Protein AF-A0A7W4W8H6-F1 (afdb_monomer_lite)

pLDDT: mean 79.6, std 12.9, range [51.72, 93.19]

Structure (mmCIF, N/CA/C/O backbone):
data_AF-A0A7W4W8H6-F1
#
_entry.id   AF-A0A7W4W8H6-F1
#
loop_
_atom_site.group_PDB
_atom_site.id
_atom_site.type_symbol
_atom_site.label_atom_id
_atom_site.label_alt_id
_atom_site.label_comp_id
_atom_site.label_asym_id
_atom_site.label_entity_id
_atom_site.label_seq_id
_atom_site.pdbx_PDB_ins_code
_atom_site.Cartn_x
_atom_site.Cartn_y
_atom_site.Cartn_z
_atom_site.occupancy
_atom_site.B_iso_or_equiv
_atom_site.auth_seq_id
_atom_site.auth_comp_id
_atom_site.auth_asym_id
_atom_site.auth_atom_id
_atom_site.pdbx_PDB_model_num
ATOM 1 N N . MET A 1 1 ? -35.438 -45.126 16.516 1.00 51.72 1 MET A N 1
ATOM 2 C CA . MET A 1 1 ? -34.206 -44.382 16.877 1.00 51.72 1 MET A CA 1
ATOM 3 C C . MET A 1 1 ? -34.120 -43.135 15.988 1.00 51.72 1 MET A C 1
ATOM 5 O O . MET A 1 1 ? -33.850 -43.267 14.802 1.00 51.72 1 MET A O 1
ATOM 9 N N . ARG A 1 2 ? -34.472 -41.942 16.493 1.00 57.31 2 ARG A N 1
ATOM 10 C CA . ARG A 1 2 ? -34.528 -40.698 15.692 1.00 57.31 2 ARG A CA 1
ATOM 11 C C . ARG A 1 2 ? -33.128 -40.071 15.662 1.00 57.31 2 ARG A C 1
ATOM 13 O O . ARG A 1 2 ? -32.664 -39.586 16.689 1.00 57.31 2 ARG A O 1
ATOM 20 N N . ARG A 1 3 ? -32.424 -40.133 14.524 1.00 61.62 3 ARG A N 1
ATOM 21 C CA . ARG A 1 3 ? -31.118 -39.464 14.371 1.00 61.62 3 ARG A CA 1
ATOM 22 C C . ARG A 1 3 ? -31.331 -37.939 14.333 1.00 61.62 3 ARG A C 1
ATOM 24 O O . ARG A 1 3 ? -32.247 -37.494 13.644 1.00 61.62 3 ARG A O 1
ATOM 31 N N . PRO A 1 4 ? -30.535 -37.125 15.050 1.00 63.72 4 PRO A N 1
ATOM 32 C CA . PRO A 1 4 ? -30.689 -35.674 15.017 1.00 63.72 4 PRO A CA 1
ATOM 33 C C . PRO A 1 4 ? -30.279 -35.122 13.642 1.00 63.72 4 PRO A C 1
ATOM 35 O O . PRO A 1 4 ? -29.105 -35.168 13.279 1.00 63.72 4 PRO A O 1
ATOM 38 N N . ASN A 1 5 ? -31.230 -34.555 12.892 1.00 62.75 5 ASN A N 1
ATOM 39 C CA . ASN A 1 5 ? -31.009 -33.970 11.555 1.00 62.75 5 ASN A CA 1
ATOM 40 C C . ASN A 1 5 ? -30.140 -32.691 11.546 1.00 62.75 5 ASN A C 1
ATOM 42 O O . ASN A 1 5 ? -29.931 -32.097 10.492 1.00 62.75 5 ASN A O 1
ATOM 46 N N . ASN A 1 6 ? -29.637 -32.238 12.698 1.00 61.94 6 ASN A N 1
ATOM 47 C CA . ASN A 1 6 ? -28.865 -30.997 12.818 1.00 61.94 6 ASN A CA 1
ATOM 48 C C . ASN A 1 6 ? -27.338 -31.194 12.839 1.00 61.94 6 ASN A C 1
ATOM 50 O O . ASN A 1 6 ? -26.620 -30.204 12.877 1.00 61.94 6 ASN A O 1
ATOM 54 N N . ARG A 1 7 ? -26.817 -32.430 12.804 1.00 58.81 7 ARG A N 1
ATOM 55 C CA . ARG A 1 7 ? -25.370 -32.695 12.976 1.00 58.81 7 ARG A CA 1
ATOM 56 C C . ARG A 1 7 ? -24.488 -32.271 11.787 1.00 58.81 7 ARG A C 1
ATOM 58 O O . ARG A 1 7 ? -23.279 -32.203 11.939 1.00 58.81 7 ARG A O 1
ATOM 65 N N . LEU A 1 8 ? -25.088 -32.019 10.623 1.00 61.75 8 LEU A N 1
ATOM 66 C CA . LEU A 1 8 ? -24.401 -31.668 9.368 1.00 61.75 8 LEU A CA 1
ATOM 67 C C . LEU A 1 8 ? -24.701 -30.241 8.895 1.00 61.75 8 LEU A C 1
ATOM 69 O O . LEU A 1 8 ? -24.351 -29.876 7.777 1.00 61.75 8 LEU A O 1
ATOM 73 N N . LYS A 1 9 ? -25.395 -29.439 9.707 1.00 62.53 9 LYS A N 1
ATOM 74 C CA . LYS A 1 9 ? -25.649 -28.045 9.353 1.00 62.53 9 LYS A CA 1
ATOM 75 C C . LYS A 1 9 ? -24.386 -27.258 9.663 1.00 62.53 9 LYS A C 1
ATOM 77 O O . LYS A 1 9 ? -24.111 -26.992 10.830 1.00 62.53 9 LYS A O 1
ATOM 82 N N . ASP A 1 10 ? -23.620 -26.949 8.622 1.00 66.06 10 ASP A N 1
ATOM 83 C CA . ASP A 1 10 ? -22.541 -25.974 8.714 1.00 66.06 10 ASP A CA 1
ATOM 84 C C . ASP A 1 10 ? -23.146 -24.670 9.245 1.00 66.06 10 ASP A C 1
ATOM 86 O O . ASP A 1 10 ? -24.132 -24.156 8.703 1.00 66.06 10 ASP A O 1
ATOM 90 N N . ILE A 1 11 ? -22.652 -24.210 10.392 1.00 70.75 11 ILE A N 1
ATOM 91 C CA . ILE A 1 11 ? -23.177 -23.008 11.031 1.00 70.75 11 ILE A CA 1
ATOM 92 C C . ILE A 1 11 ? -22.610 -21.849 10.223 1.00 70.75 11 ILE A C 1
ATOM 94 O O . ILE A 1 11 ? -21.460 -21.450 10.398 1.00 70.75 11 ILE A O 1
ATOM 98 N N . TYR A 1 12 ? -23.416 -21.342 9.294 1.00 65.19 12 TYR A N 1
ATOM 99 C CA . TYR A 1 12 ? -23.079 -20.152 8.533 1.00 65.19 12 TYR A CA 1
ATOM 100 C C . TYR A 1 12 ? -23.035 -18.951 9.485 1.00 65.19 12 TYR A C 1
ATOM 102 O O . TYR A 1 12 ? -24.069 -18.404 9.867 1.00 65.19 12 TYR A O 1
ATOM 110 N N . GLU A 1 13 ? -21.828 -18.562 9.891 1.00 69.50 13 GLU A N 1
ATOM 111 C CA . GLU A 1 13 ? -21.571 -17.340 10.649 1.00 69.50 13 GLU A CA 1
ATOM 112 C C . GLU A 1 13 ? -21.293 -16.189 9.668 1.00 69.50 13 GLU A C 1
ATOM 114 O O . GLU A 1 13 ? -20.222 -16.146 9.047 1.00 69.50 13 GLU A O 1
ATOM 119 N N . PRO A 1 14 ? -22.224 -15.233 9.498 1.00 60.19 14 PRO A N 1
ATOM 120 C CA . PRO A 1 14 ? -22.011 -14.109 8.601 1.00 60.19 14 PRO A CA 1
ATOM 121 C C . PRO A 1 14 ? -20.868 -13.232 9.126 1.00 60.19 14 PRO A C 1
ATOM 123 O O . PRO A 1 14 ? -21.009 -12.512 10.108 1.00 60.19 14 PRO A O 1
ATOM 126 N N . GLY A 1 15 ? -19.722 -13.276 8.445 1.00 58.25 15 GLY A N 1
ATOM 127 C CA . GLY A 1 15 ? -18.520 -12.529 8.827 1.00 58.25 15 GLY A CA 1
ATOM 128 C C . GLY A 1 15 ? -17.285 -13.379 9.102 1.00 58.25 15 GLY A C 1
ATOM 129 O O . GLY A 1 15 ? -16.184 -12.831 9.164 1.00 58.25 15 GLY A O 1
ATOM 130 N N . ARG A 1 16 ? -17.435 -14.703 9.194 1.00 52.69 16 ARG A N 1
ATOM 131 C CA . ARG A 1 16 ? -16.306 -15.626 9.321 1.00 52.69 16 ARG A CA 1
ATOM 132 C C . ARG A 1 16 ? -15.428 -15.541 8.066 1.00 52.69 16 ARG A C 1
ATOM 134 O O . ARG A 1 16 ? -15.906 -15.758 6.958 1.00 52.69 16 ARG A O 1
ATOM 141 N N . GLY A 1 17 ? -14.160 -15.166 8.234 1.00 62.53 17 GLY A N 1
ATOM 142 C CA . GLY A 1 17 ? -13.214 -14.993 7.124 1.00 62.53 17 GLY A CA 1
ATOM 143 C C . GLY A 1 17 ? -13.267 -13.635 6.412 1.00 62.53 17 GLY A C 1
ATOM 144 O O . GLY A 1 17 ? -12.602 -13.470 5.390 1.00 62.53 17 GLY A O 1
ATOM 145 N N . LYS A 1 18 ? -14.015 -12.645 6.927 1.00 62.50 18 LYS A N 1
ATOM 146 C CA . LYS A 1 18 ? -13.864 -11.258 6.457 1.00 62.50 18 LYS A CA 1
ATOM 147 C C . LYS A 1 18 ? -12.444 -10.764 6.743 1.00 62.50 18 LYS A C 1
ATOM 149 O O . LYS A 1 18 ? -11.842 -11.140 7.748 1.00 62.50 18 LYS A O 1
ATOM 154 N N . ALA A 1 19 ? -11.921 -9.919 5.855 1.00 64.44 19 ALA A N 1
ATOM 155 C CA . ALA A 1 19 ? -10.630 -9.274 6.060 1.00 64.44 19 ALA A CA 1
ATOM 156 C C . ALA A 1 19 ? -10.647 -8.526 7.402 1.00 64.44 19 ALA A C 1
ATOM 158 O O . ALA A 1 19 ? -11.567 -7.748 7.660 1.00 64.44 19 ALA A O 1
ATOM 159 N N . GLN A 1 20 ? -9.662 -8.798 8.262 1.00 69.44 20 GLN A N 1
ATOM 160 C CA . GLN A 1 20 ? -9.504 -8.046 9.502 1.00 69.44 20 GLN A CA 1
ATOM 161 C C . GLN A 1 20 ? -9.266 -6.578 9.156 1.00 69.44 20 GLN A C 1
ATOM 163 O O . GLN A 1 20 ? -8.455 -6.263 8.281 1.00 69.44 20 GLN A O 1
ATOM 168 N N . ILE A 1 21 ? -10.005 -5.696 9.824 1.00 70.25 21 ILE A N 1
ATOM 169 C CA . ILE A 1 21 ? -9.855 -4.257 9.651 1.00 70.25 21 ILE A CA 1
ATOM 170 C C . ILE A 1 21 ? -8.496 -3.871 10.241 1.00 70.25 21 ILE A C 1
ATOM 172 O O . ILE A 1 21 ? -8.107 -4.336 11.314 1.00 70.25 21 ILE A O 1
ATOM 176 N N . ILE A 1 22 ? -7.734 -3.071 9.498 1.00 72.25 22 ILE A N 1
ATOM 177 C CA . ILE A 1 22 ? -6.516 -2.459 10.018 1.00 72.25 22 ILE A CA 1
ATOM 178 C C . ILE A 1 22 ? -6.955 -1.251 10.838 1.00 72.25 22 ILE A C 1
ATOM 180 O O . ILE A 1 22 ? -7.250 -0.197 10.283 1.00 72.25 22 ILE A O 1
ATOM 184 N N . ASP A 1 23 ? -6.999 -1.419 12.154 1.00 75.88 23 ASP A N 1
ATOM 185 C CA . ASP A 1 23 ? -7.464 -0.383 13.080 1.00 75.88 23 ASP A CA 1
ATOM 186 C C . ASP A 1 23 ? -6.325 0.541 13.532 1.00 75.88 23 ASP A C 1
ATOM 188 O O . ASP A 1 23 ? -6.558 1.646 14.018 1.00 75.88 23 ASP A O 1
ATOM 192 N N . THR A 1 24 ? -5.068 0.100 13.386 1.00 84.25 24 THR A N 1
ATOM 193 C CA . THR A 1 24 ? -3.899 0.838 13.885 1.00 84.25 24 THR A CA 1
ATOM 194 C C . THR A 1 24 ? -2.794 0.998 12.836 1.00 84.25 24 THR A C 1
ATOM 196 O O . THR A 1 24 ? -2.499 0.060 12.089 1.00 84.25 24 THR A O 1
ATOM 199 N N . PRO A 1 25 ? -2.061 2.133 12.832 1.00 81.88 25 PRO A N 1
ATOM 200 C CA . PRO A 1 25 ? -0.915 2.329 11.937 1.00 81.88 25 PRO A CA 1
ATOM 201 C C . PRO A 1 25 ? 0.176 1.253 12.077 1.00 81.88 25 PRO A C 1
ATOM 203 O O . PRO A 1 25 ? 0.861 0.924 11.110 1.00 81.88 25 PRO A O 1
ATOM 206 N N . LYS A 1 26 ? 0.325 0.656 13.269 1.00 86.19 26 LYS A N 1
ATOM 207 C CA . LYS A 1 26 ? 1.283 -0.435 13.524 1.00 86.19 26 LYS A CA 1
ATOM 208 C C . LYS A 1 26 ? 0.940 -1.709 12.748 1.00 86.19 26 LYS A C 1
ATOM 210 O O . LYS A 1 26 ? 1.843 -2.376 12.250 1.00 86.19 26 LYS A O 1
ATOM 215 N N . GLN A 1 27 ? -0.346 -2.038 12.623 1.00 86.44 27 GLN A N 1
ATOM 216 C CA . GLN A 1 27 ? -0.794 -3.185 11.829 1.00 86.44 27 GLN A CA 1
ATOM 217 C C . GLN A 1 27 ? -0.509 -2.962 10.340 1.00 86.44 27 GLN A C 1
ATOM 219 O O . GLN A 1 27 ? -0.019 -3.876 9.678 1.00 86.44 27 GLN A O 1
ATOM 224 N N . LEU A 1 28 ? -0.717 -1.739 9.835 1.00 84.81 28 LEU A N 1
ATOM 225 C CA . LEU A 1 28 ? -0.348 -1.388 8.461 1.00 84.81 28 LEU A CA 1
ATOM 226 C C . LEU A 1 28 ? 1.161 -1.543 8.230 1.00 84.81 28 LEU A C 1
ATOM 228 O O . LEU A 1 28 ? 1.572 -2.174 7.258 1.00 84.81 28 LEU A O 1
ATOM 232 N N . ALA A 1 29 ? 1.986 -1.031 9.148 1.00 88.31 29 ALA A N 1
ATOM 233 C CA . ALA A 1 29 ? 3.440 -1.160 9.070 1.00 88.31 29 ALA A CA 1
ATOM 234 C C . ALA A 1 29 ? 3.892 -2.631 9.053 1.00 88.31 29 ALA A C 1
ATOM 236 O O . ALA A 1 29 ? 4.764 -3.001 8.269 1.00 88.31 29 ALA A O 1
ATOM 237 N N . HIS A 1 30 ? 3.263 -3.487 9.864 1.00 89.75 30 HIS A N 1
ATOM 238 C CA . HIS A 1 30 ? 3.546 -4.921 9.877 1.00 89.75 30 HIS A CA 1
ATOM 239 C C . HIS A 1 30 ? 3.180 -5.602 8.546 1.00 89.75 30 HIS A C 1
ATOM 241 O O . HIS A 1 30 ? 3.956 -6.408 8.032 1.00 89.75 30 HIS A O 1
ATOM 247 N N . VAL A 1 31 ? 2.035 -5.257 7.948 1.00 88.12 31 VAL A N 1
ATOM 248 C CA . VAL A 1 31 ? 1.610 -5.796 6.643 1.00 88.12 31 VAL A CA 1
ATOM 249 C C . VAL A 1 31 ? 2.543 -5.331 5.524 1.00 88.12 31 VAL A C 1
ATOM 251 O O . VAL A 1 31 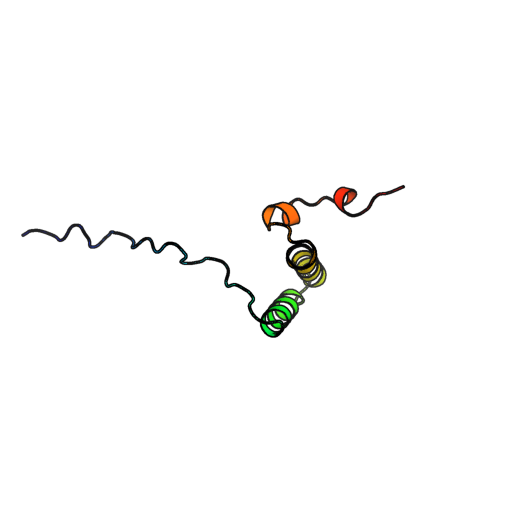? 2.962 -6.147 4.705 1.00 88.12 31 VAL A O 1
ATOM 254 N N . LEU A 1 32 ? 2.924 -4.051 5.512 1.00 89.88 32 LEU A N 1
ATOM 255 C CA . LEU A 1 32 ? 3.887 -3.510 4.549 1.00 89.88 32 LEU A CA 1
ATOM 256 C C . LEU A 1 32 ? 5.259 -4.181 4.683 1.00 89.88 32 LEU A C 1
ATOM 258 O O . LEU A 1 32 ? 5.863 -4.539 3.672 1.00 89.88 32 LEU A O 1
ATOM 262 N N . TRP A 1 33 ? 5.727 -4.413 5.913 1.00 91.94 33 TRP A N 1
ATOM 263 C CA . TRP A 1 33 ? 6.959 -5.160 6.169 1.00 91.94 33 TRP A CA 1
ATOM 264 C C . TRP A 1 33 ? 6.866 -6.608 5.678 1.00 91.94 33 TRP A C 1
ATOM 266 O O . TRP A 1 33 ? 7.790 -7.109 5.044 1.00 91.94 33 TRP A O 1
ATOM 276 N N . ALA A 1 34 ? 5.746 -7.292 5.920 1.00 90.31 34 ALA A N 1
ATOM 277 C CA . ALA A 1 34 ? 5.562 -8.657 5.440 1.00 90.31 34 ALA A CA 1
ATOM 278 C C . ALA A 1 34 ? 5.537 -8.717 3.903 1.00 90.31 34 ALA A C 1
ATOM 280 O O . ALA A 1 34 ? 6.129 -9.625 3.314 1.00 90.31 34 ALA A O 1
ATOM 281 N N . ALA A 1 35 ? 4.887 -7.740 3.266 1.00 90.94 35 ALA A N 1
ATOM 282 C CA . ALA A 1 35 ? 4.742 -7.647 1.820 1.00 90.94 35 ALA A CA 1
ATOM 283 C C . ALA A 1 35 ? 6.031 -7.251 1.093 1.00 90.94 35 ALA A C 1
ATOM 285 O O . ALA A 1 35 ? 6.186 -7.622 -0.068 1.00 90.94 35 ALA A O 1
ATOM 286 N N . SER A 1 36 ? 6.953 -6.542 1.751 1.00 92.25 36 SER A N 1
ATOM 287 C CA . SER A 1 36 ? 8.230 -6.124 1.157 1.00 92.25 36 SER A CA 1
ATOM 288 C C . SER A 1 36 ? 9.245 -7.261 1.003 1.00 92.25 36 SER A C 1
ATOM 290 O O . SER A 1 36 ? 10.270 -7.081 0.346 1.00 92.25 36 SER A O 1
ATOM 292 N N . ARG A 1 37 ? 8.976 -8.443 1.571 1.00 92.56 37 ARG A N 1
ATOM 293 C CA . ARG A 1 37 ? 9.895 -9.588 1.526 1.00 92.56 37 ARG A CA 1
ATOM 294 C C . ARG A 1 37 ? 9.850 -10.326 0.182 1.00 92.56 37 ARG A C 1
ATOM 296 O O . ARG A 1 37 ? 8.792 -10.518 -0.414 1.00 92.56 37 ARG A O 1
ATOM 303 N N . GLY A 1 38 ? 11.012 -10.829 -0.236 1.00 93.19 38 GLY A N 1
ATOM 304 C CA . GLY A 1 38 ? 11.179 -11.668 -1.428 1.00 93.19 38 GLY A CA 1
ATOM 305 C C . GLY A 1 38 ? 11.292 -10.888 -2.743 1.00 93.19 38 GLY A C 1
ATOM 306 O O . GLY A 1 38 ? 11.232 -9.662 -2.775 1.00 93.19 38 GLY A O 1
ATOM 307 N N . ALA A 1 39 ? 11.443 -11.617 -3.853 1.00 91.44 39 ALA A N 1
ATOM 308 C CA . ALA A 1 39 ? 11.680 -11.032 -5.179 1.00 91.44 39 ALA A CA 1
ATOM 309 C C . ALA A 1 39 ? 10.502 -10.188 -5.707 1.00 91.44 39 ALA A C 1
ATOM 311 O O . ALA A 1 39 ? 10.695 -9.271 -6.497 1.00 91.44 39 ALA A O 1
ATOM 312 N N . THR A 1 40 ? 9.277 -10.462 -5.249 1.00 92.12 40 THR A N 1
ATOM 313 C CA . THR A 1 40 ? 8.074 -9.690 -5.605 1.00 92.12 40 THR A CA 1
ATOM 314 C C . THR A 1 40 ? 7.762 -8.565 -4.616 1.00 92.12 40 THR A C 1
ATOM 316 O O . THR A 1 40 ? 6.699 -7.950 -4.718 1.00 92.12 40 THR A O 1
ATOM 319 N N . GLY A 1 41 ? 8.650 -8.301 -3.653 1.00 93.00 41 GLY A N 1
ATOM 320 C CA . GLY A 1 41 ? 8.440 -7.335 -2.575 1.00 93.00 41 GLY A CA 1
ATOM 321 C C . GLY A 1 41 ? 8.026 -5.939 -3.056 1.00 93.00 41 GLY A C 1
ATOM 322 O O . GLY A 1 41 ? 6.967 -5.457 -2.649 1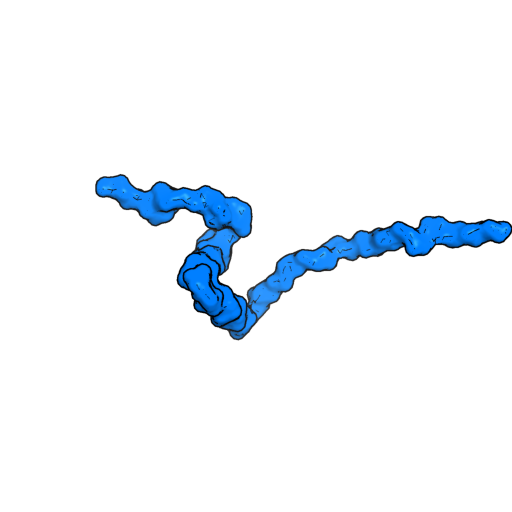.00 93.00 41 GLY A O 1
ATOM 323 N N . PRO A 1 42 ? 8.772 -5.310 -3.987 1.00 92.69 42 PRO A N 1
ATOM 324 C CA . PRO A 1 42 ? 8.433 -3.981 -4.501 1.00 92.69 42 PRO A CA 1
ATOM 325 C C . PRO A 1 42 ? 7.037 -3.916 -5.135 1.00 92.69 42 PRO A C 1
ATOM 327 O O . PRO A 1 42 ? 6.275 -2.987 -4.874 1.00 92.69 42 PRO A O 1
ATOM 330 N N . ARG A 1 43 ? 6.661 -4.945 -5.908 1.00 90.94 43 ARG A N 1
ATOM 331 C CA . ARG A 1 43 ? 5.332 -5.052 -6.530 1.00 90.94 43 ARG A CA 1
ATOM 332 C C . ARG A 1 43 ? 4.231 -5.156 -5.476 1.00 90.94 43 ARG A C 1
ATOM 334 O O . ARG A 1 43 ? 3.206 -4.492 -5.586 1.00 90.94 43 ARG A O 1
ATOM 341 N N . ASN A 1 44 ? 4.428 -6.000 -4.468 1.00 92.06 44 ASN A N 1
ATOM 342 C CA . ASN A 1 44 ? 3.425 -6.239 -3.433 1.00 92.06 44 ASN A CA 1
ATOM 343 C C . ASN A 1 44 ? 3.202 -4.989 -2.568 1.00 92.06 44 ASN A C 1
ATOM 345 O O . ASN A 1 44 ? 2.062 -4.662 -2.246 1.00 92.06 44 ASN A O 1
ATOM 349 N N . VAL A 1 45 ? 4.272 -4.256 -2.249 1.00 92.62 45 VAL A N 1
ATOM 350 C CA . VAL A 1 45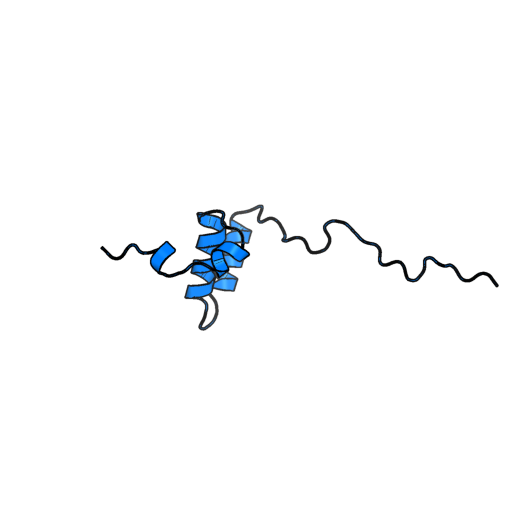 ? 4.182 -2.968 -1.546 1.00 92.62 45 VAL A CA 1
ATOM 351 C C . VAL A 1 45 ? 3.450 -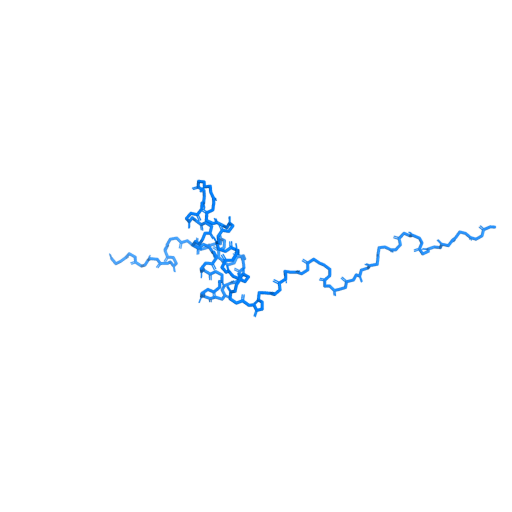1.929 -2.396 1.00 92.62 45 VAL A C 1
ATOM 353 O O . VAL A 1 45 ? 2.565 -1.250 -1.882 1.00 92.62 45 VAL A O 1
ATOM 356 N N . ALA A 1 46 ? 3.749 -1.835 -3.696 1.00 90.56 46 ALA A N 1
ATOM 357 C CA . ALA A 1 46 ? 3.039 -0.928 -4.600 1.00 90.56 46 ALA A CA 1
ATOM 358 C C . ALA A 1 46 ? 1.535 -1.247 -4.686 1.00 90.56 46 ALA A C 1
ATOM 360 O O . ALA A 1 46 ? 0.711 -0.337 -4.632 1.00 90.56 46 ALA A O 1
ATOM 361 N N . LEU A 1 47 ? 1.160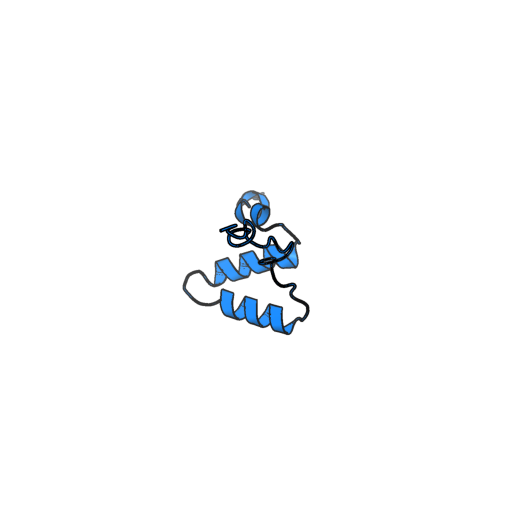 -2.531 -4.740 1.00 90.25 47 LEU A N 1
ATOM 362 C CA . LEU A 1 47 ? -0.245 -2.949 -4.706 1.00 90.25 47 LEU A CA 1
ATOM 363 C C . LEU A 1 47 ? -0.932 -2.553 -3.396 1.00 90.25 47 LEU A C 1
ATOM 365 O O . LEU A 1 47 ? -2.053 -2.056 -3.431 1.00 90.25 47 LEU A O 1
ATOM 369 N N . LEU A 1 48 ? -0.269 -2.714 -2.247 1.00 90.38 48 LEU A N 1
ATOM 370 C CA . LEU A 1 48 ? -0.818 -2.255 -0.967 1.00 90.38 48 LEU A CA 1
ATOM 371 C C . LEU A 1 48 ? -1.024 -0.739 -0.946 1.00 90.38 48 LEU A C 1
ATOM 373 O O . LEU A 1 48 ? -2.059 -0.281 -0.470 1.00 90.38 48 LEU A O 1
ATOM 377 N N . TRP A 1 49 ? -0.096 0.038 -1.505 1.00 88.31 49 TRP A N 1
ATOM 378 C CA . TRP A 1 49 ? -0.278 1.482 -1.649 1.00 88.31 49 TRP A CA 1
ATOM 379 C C . TRP A 1 49 ? -1.440 1.845 -2.570 1.00 88.31 49 TRP A C 1
ATOM 381 O O . TRP A 1 49 ? -2.168 2.783 -2.263 1.00 88.31 49 TRP A O 1
ATOM 391 N N . MET A 1 50 ? -1.680 1.087 -3.640 1.00 87.88 50 MET A N 1
ATOM 392 C CA . MET A 1 50 ? -2.874 1.286 -4.465 1.00 87.88 50 MET A CA 1
ATOM 393 C C . MET A 1 50 ? -4.151 0.993 -3.666 1.00 87.88 50 MET A C 1
ATOM 395 O O . MET A 1 50 ? -5.069 1.806 -3.670 1.00 87.88 50 MET A O 1
ATOM 399 N N . LEU A 1 51 ? -4.201 -0.101 -2.903 1.00 88.31 51 LEU A N 1
ATOM 400 C CA . LEU A 1 51 ? -5.381 -0.454 -2.103 1.00 88.31 51 LEU A CA 1
ATOM 401 C C . LEU A 1 51 ? -5.670 0.562 -0.988 1.00 88.31 51 LEU A C 1
ATOM 403 O O . LEU A 1 51 ? -6.796 1.035 -0.864 1.00 88.31 51 LEU A O 1
ATOM 407 N N . PHE A 1 52 ? -4.661 0.918 -0.188 1.00 83.69 52 PHE A N 1
ATOM 408 C CA . PHE A 1 52 ? -4.841 1.795 0.976 1.00 83.69 52 PHE A CA 1
ATOM 409 C C . PHE A 1 52 ? -4.770 3.284 0.640 1.00 83.69 52 PHE A C 1
ATOM 411 O O . PHE A 1 52 ? -5.463 4.079 1.265 1.00 83.69 52 PHE A O 1
ATOM 418 N N . GLY A 1 53 ? -3.938 3.673 -0.325 1.00 82.75 53 GLY A N 1
ATOM 419 C CA . GLY A 1 53 ? -3.731 5.073 -0.693 1.00 82.75 53 GLY A CA 1
ATOM 420 C C . GLY A 1 53 ? -4.824 5.626 -1.603 1.00 82.75 53 GLY A C 1
ATOM 421 O O . GLY A 1 53 ? -5.213 6.777 -1.442 1.00 82.75 53 GLY A O 1
ATOM 422 N N . SER A 1 54 ? -5.342 4.814 -2.533 1.00 85.38 54 SER A N 1
ATOM 423 C CA . SER A 1 54 ? -6.391 5.245 -3.473 1.00 85.38 54 SER A CA 1
ATOM 424 C C . SER A 1 54 ? -7.788 4.702 -3.151 1.00 85.38 54 SER A C 1
ATOM 426 O O . SER A 1 54 ? -8.767 5.142 -3.747 1.00 85.38 54 SER A O 1
ATOM 428 N N . GLY A 1 55 ? -7.899 3.764 -2.202 1.00 84.69 55 GLY A N 1
ATOM 429 C CA . GLY A 1 55 ? -9.178 3.174 -1.794 1.00 84.69 55 GLY A CA 1
ATOM 430 C C . GLY A 1 55 ? -9.785 2.208 -2.817 1.00 84.69 55 GLY A C 1
ATOM 431 O O . GLY A 1 55 ? -10.975 1.902 -2.735 1.00 84.69 55 GLY A O 1
ATOM 432 N N . LEU A 1 56 ? -8.991 1.731 -3.780 1.00 87.75 56 LEU A N 1
ATOM 433 C CA . LEU A 1 56 ? -9.437 0.767 -4.783 1.00 87.75 56 LEU A CA 1
ATOM 434 C C . LEU A 1 56 ? -9.804 -0.575 -4.151 1.00 87.75 56 LEU A C 1
ATOM 436 O O . LEU A 1 56 ? -9.143 -1.073 -3.232 1.00 87.75 56 LEU A O 1
ATOM 440 N N . ARG A 1 57 ? -10.825 -1.224 -4.712 1.00 87.69 57 ARG A N 1
ATOM 441 C CA . ARG A 1 57 ? -11.110 -2.623 -4.386 1.00 87.69 57 ARG A CA 1
ATOM 442 C C . ARG A 1 57 ? -10.017 -3.518 -4.955 1.00 87.69 57 ARG A C 1
ATOM 444 O O . ARG A 1 57 ? -9.435 -3.240 -6.000 1.00 87.69 57 ARG A O 1
ATOM 451 N N . ILE A 1 58 ? -9.807 -4.668 -4.317 1.00 86.50 58 ILE A N 1
ATOM 452 C CA . ILE A 1 58 ? -8.753 -5.608 -4.722 1.00 86.50 58 ILE A CA 1
ATOM 453 C C . ILE A 1 58 ? -8.846 -6.050 -6.188 1.00 86.50 58 ILE A C 1
ATOM 455 O O . ILE A 1 58 ? -7.827 -6.136 -6.868 1.00 86.50 58 ILE A O 1
ATOM 459 N N . ASN A 1 59 ? -10.063 -6.244 -6.700 1.00 89.75 59 ASN A N 1
ATOM 460 C CA . ASN A 1 59 ? -10.284 -6.610 -8.099 1.00 89.75 59 ASN A CA 1
ATOM 461 C C . ASN A 1 59 ? -9.940 -5.476 -9.072 1.00 89.75 59 ASN A C 1
ATOM 463 O O . ASN A 1 59 ? -9.494 -5.752 -10.180 1.00 89.75 59 ASN A O 1
ATOM 467 N N . GLU A 1 60 ? -10.133 -4.221 -8.669 1.00 87.38 60 GLU A N 1
ATOM 468 C CA . GLU A 1 60 ? -9.826 -3.052 -9.497 1.00 87.38 60 GLU A CA 1
ATOM 469 C C . GLU A 1 60 ? -8.305 -2.872 -9.580 1.00 87.38 60 GLU A C 1
ATOM 471 O O . GLU A 1 60 ? -7.746 -2.798 -10.673 1.00 87.38 60 GLU A O 1
ATOM 476 N N . ALA A 1 61 ? -7.614 -2.929 -8.435 1.00 89.00 61 ALA A N 1
ATOM 477 C CA . ALA A 1 61 ? -6.156 -2.829 -8.380 1.00 89.00 61 ALA A CA 1
ATOM 478 C C . ALA A 1 61 ? -5.448 -3.951 -9.164 1.00 89.00 61 ALA A C 1
ATOM 480 O O . ALA A 1 61 ? -4.405 -3.718 -9.771 1.00 89.00 61 ALA A O 1
ATOM 481 N N . ALA A 1 62 ? -6.017 -5.161 -9.187 1.00 87.69 62 ALA A N 1
ATOM 482 C CA . ALA A 1 62 ? -5.469 -6.291 -9.938 1.00 87.69 62 ALA A CA 1
ATOM 483 C C . ALA A 1 62 ? -5.627 -6.159 -11.465 1.00 87.69 62 ALA A C 1
ATOM 485 O O . ALA A 1 62 ? -4.908 -6.828 -12.207 1.00 87.69 62 ALA A O 1
ATOM 486 N N . GLN A 1 63 ? -6.562 -5.329 -11.935 1.00 91.69 63 GLN A N 1
ATOM 487 C CA . GLN A 1 63 ? -6.858 -5.141 -13.360 1.00 91.69 63 GLN A CA 1
ATOM 488 C C . GLN A 1 63 ? -6.280 -3.843 -13.941 1.00 91.69 63 GLN A C 1
ATOM 490 O O . GLN A 1 63 ? -6.440 -3.599 -15.140 1.00 91.69 63 GLN A O 1
ATOM 495 N N . LEU A 1 64 ? -5.596 -3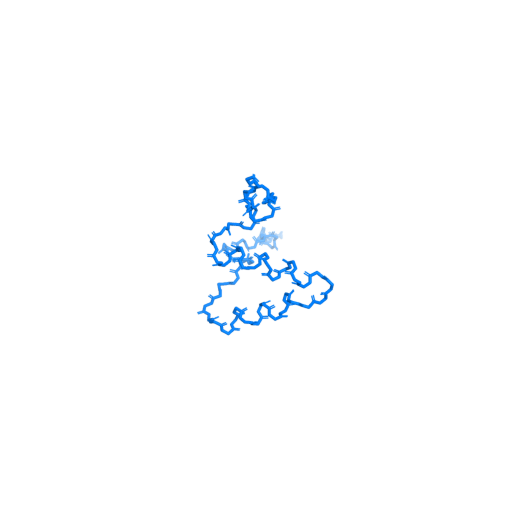.035 -13.123 1.00 89.88 64 LEU A N 1
ATOM 496 C CA . LEU A 1 64 ? -4.929 -1.809 -13.559 1.00 89.88 64 LEU A CA 1
ATOM 497 C C . LEU A 1 64 ? -3.939 -2.088 -14.693 1.00 89.88 64 LEU A C 1
ATOM 499 O O . LEU A 1 64 ? -3.080 -2.972 -14.607 1.00 89.88 64 LEU A O 1
ATOM 503 N N . LYS A 1 65 ? -4.029 -1.284 -15.750 1.00 90.31 65 LYS A N 1
ATOM 504 C CA . LYS A 1 65 ? -3.084 -1.276 -16.866 1.00 90.31 65 LYS A CA 1
ATOM 505 C C . LYS A 1 65 ? -2.144 -0.086 -16.729 1.00 90.31 65 LYS A C 1
ATOM 507 O O . LYS A 1 65 ? -2.480 0.927 -16.129 1.00 90.31 65 LYS A O 1
ATOM 512 N N . ILE A 1 66 ? -0.974 -0.174 -17.365 1.00 88.31 66 ILE A N 1
ATOM 513 C CA . ILE A 1 66 ? 0.032 0.905 -17.354 1.00 88.31 66 ILE A CA 1
ATOM 514 C C . ILE A 1 66 ? -0.580 2.239 -17.805 1.00 88.31 66 ILE A C 1
ATOM 516 O O . ILE A 1 66 ? -0.351 3.261 -17.170 1.00 88.31 66 ILE A O 1
ATOM 520 N N . ARG A 1 67 ? -1.422 2.208 -18.845 1.00 89.75 67 ARG A N 1
ATOM 521 C CA . ARG A 1 67 ? -2.131 3.384 -19.376 1.00 89.75 67 ARG A CA 1
ATOM 522 C C . ARG A 1 67 ? -3.090 4.051 -18.383 1.00 89.75 67 ARG A C 1
ATOM 524 O O . ARG A 1 67 ? -3.453 5.198 -18.590 1.00 89.75 67 ARG A O 1
ATOM 531 N N . ASP A 1 68 ? -3.532 3.325 -17.357 1.00 86.38 68 ASP A N 1
ATOM 532 C CA . ASP A 1 68 ? -4.451 3.848 -16.344 1.00 86.38 68 ASP A CA 1
ATOM 533 C C . ASP A 1 68 ? -3.681 4.623 -15.253 1.00 86.38 68 ASP A C 1
ATOM 535 O O . ASP A 1 68 ? -4.282 5.356 -14.474 1.00 86.38 68 ASP A O 1
ATOM 539 N N . VAL A 1 69 ? -2.350 4.466 -15.197 1.00 82.06 69 VAL A N 1
ATOM 540 C CA . VAL A 1 69 ? -1.463 5.068 -14.184 1.00 82.06 69 VAL A CA 1
ATOM 541 C C . VAL A 1 69 ? -0.520 6.105 -14.795 1.00 82.06 69 VAL A C 1
ATOM 543 O O . VAL A 1 69 ? -0.214 7.113 -14.165 1.00 82.06 69 VAL A O 1
ATOM 546 N N . LEU A 1 70 ? -0.043 5.860 -16.014 1.00 82.62 70 LEU A N 1
ATOM 547 C CA . LEU A 1 70 ? 0.891 6.724 -16.721 1.00 82.62 70 LEU A CA 1
ATOM 548 C C . LEU A 1 70 ? 0.257 7.179 -18.031 1.00 82.62 70 LEU A C 1
ATOM 550 O O . LEU A 1 70 ? 0.077 6.388 -18.960 1.00 82.62 70 LEU A O 1
ATOM 554 N N . THR A 1 71 ? -0.040 8.471 -18.115 1.00 72.25 71 THR A N 1
ATOM 555 C CA . THR A 1 71 ? -0.371 9.115 -19.383 1.00 72.25 71 THR A CA 1
ATOM 556 C C . THR A 1 71 ? 0.934 9.340 -20.140 1.00 72.25 71 THR A C 1
ATOM 558 O O . THR A 1 71 ? 1.760 10.153 -19.730 1.00 72.25 71 THR A O 1
ATOM 561 N N . VAL A 1 72 ? 1.150 8.589 -21.220 1.00 58.50 72 VAL A N 1
ATOM 562 C CA . VAL A 1 72 ? 2.224 8.886 -22.175 1.00 58.50 72 VAL A CA 1
ATOM 563 C C . VAL A 1 72 ? 1.710 10.030 -23.045 1.00 58.50 72 VAL A C 1
ATOM 565 O O . VAL A 1 72 ? 0.835 9.806 -23.879 1.00 58.50 72 VAL A O 1
ATOM 568 N N . ASN A 1 73 ? 2.174 11.250 -22.770 1.00 53.44 73 ASN A N 1
ATOM 569 C CA . ASN A 1 73 ? 2.094 12.357 -23.727 1.00 53.44 73 ASN A CA 1
ATOM 570 C C . ASN A 1 73 ? 3.106 12.137 -24.850 1.00 53.44 73 ASN A C 1
ATOM 572 O O . ASN A 1 73 ? 4.230 11.684 -24.529 1.00 53.44 73 ASN A O 1
#

Sequence (73 aa):
MRRPNNRLKDIYEPGRGKAQIIDTPKQLAHVLWAASRGATGPRNVALLWMLFGSGLRINEAAQLKIRDVLTVN

Radius of gyration: 20.15 Å; chains: 1; bounding box: 46×57×41 Å

Secondary structure (DSSP, 8-state):
----TTTT-----TTTTPPPP--SHHHHHHHHHHHT-STTHHHHHHHHHHHHHH---HHHHHH--HHHH----

Organism: NCBI:txid1524264

InterPro domains:
  IPR011010 DNA breaking-rejoining enzyme, catalytic core [SSF56349] (24-71)
  IPR013762 Integrase-like, catalytic domain superfamily [G3DSA:1.10.443.10] (22-73)

Foldseek 3Di:
DDDPPCPPPDPDDVPVPPDDDPPDPVVVVVVLVVQLDDPCNVVSNVLSCCCPVVVDDNVVSVPDDPCNVDPDD